Protein AF-A0ABD2MJA9-F1 (afdb_monomer_lite)

Radius of gyration: 29.5 Å; chains: 1; bounding box: 47×90×72 Å

Structure (mmCIF, N/CA/C/O backbone):
data_AF-A0ABD2MJA9-F1
#
_entry.id   AF-A0ABD2MJA9-F1
#
loop_
_atom_site.group_PDB
_atom_site.id
_atom_site.type_symbol
_atom_site.label_atom_id
_atom_site.label_alt_id
_atom_site.label_comp_id
_atom_site.label_asym_id
_atom_site.label_entity_id
_atom_site.label_seq_id
_atom_site.pdbx_PDB_ins_code
_atom_site.Cartn_x
_atom_site.Cartn_y
_atom_site.Cartn_z
_atom_site.occupancy
_atom_site.B_iso_or_equiv
_atom_site.auth_seq_id
_atom_site.auth_comp_id
_atom_site.auth_asym_id
_atom_site.auth_atom_id
_atom_site.pdbx_PDB_model_num
ATOM 1 N N . MET A 1 1 ? -8.222 47.714 -11.567 1.00 36.09 1 MET A N 1
ATOM 2 C CA . MET A 1 1 ? -8.119 47.761 -10.091 1.00 36.09 1 MET A CA 1
ATOM 3 C C . MET A 1 1 ? -8.850 46.546 -9.543 1.00 36.09 1 MET A C 1
ATOM 5 O O . MET A 1 1 ? -10.069 46.537 -9.574 1.00 36.09 1 MET A O 1
ATOM 9 N N . ILE A 1 2 ? -8.123 45.500 -9.145 1.00 37.19 2 ILE A N 1
ATOM 10 C CA . ILE A 1 2 ? -8.699 44.277 -8.566 1.00 37.19 2 ILE A CA 1
ATOM 11 C C . ILE A 1 2 ? -8.509 44.389 -7.053 1.00 37.19 2 ILE A C 1
ATOM 13 O O . ILE A 1 2 ? -7.379 44.497 -6.579 1.00 37.19 2 ILE A O 1
ATOM 17 N N . GLY A 1 3 ? -9.616 44.478 -6.317 1.00 39.88 3 GLY A N 1
ATOM 18 C CA . GLY A 1 3 ? -9.616 44.640 -4.866 1.00 39.88 3 GLY A CA 1
ATOM 19 C C . GLY A 1 3 ? -9.268 43.335 -4.153 1.00 39.88 3 GLY A C 1
ATOM 20 O O . GLY A 1 3 ? -9.895 42.308 -4.395 1.00 39.88 3 GLY A O 1
ATOM 21 N N . LEU A 1 4 ? -8.281 43.393 -3.254 1.00 49.03 4 LEU A N 1
ATOM 22 C CA . LEU A 1 4 ? -8.010 42.349 -2.269 1.00 49.03 4 LEU A CA 1
ATOM 23 C C . LEU A 1 4 ? -9.172 42.272 -1.267 1.00 49.03 4 LEU A C 1
ATOM 25 O O . LEU A 1 4 ? -9.373 43.199 -0.479 1.00 49.03 4 LEU A O 1
ATOM 29 N N . LEU A 1 5 ? -9.892 41.150 -1.248 1.00 49.53 5 LEU A N 1
ATOM 30 C CA . LEU A 1 5 ? -10.791 40.801 -0.150 1.00 49.53 5 LEU A CA 1
ATOM 31 C C . LEU A 1 5 ? -9.986 40.148 0.981 1.00 49.53 5 LEU A C 1
ATOM 33 O O . LEU A 1 5 ? -9.261 39.175 0.776 1.00 49.53 5 LEU A O 1
ATOM 37 N N . LYS A 1 6 ? -10.106 40.722 2.182 1.00 49.69 6 LYS A N 1
ATOM 38 C CA . LYS A 1 6 ? -9.535 40.202 3.428 1.00 49.69 6 LYS A CA 1
ATOM 39 C C . LYS A 1 6 ? -10.288 38.938 3.846 1.00 49.69 6 LYS A C 1
ATOM 41 O O . LYS A 1 6 ? -11.505 38.969 3.989 1.00 49.69 6 LYS A O 1
ATOM 46 N N . SER A 1 7 ? -9.560 37.847 4.072 1.00 48.09 7 SER A N 1
ATOM 47 C CA . SER A 1 7 ? -10.097 36.619 4.660 1.00 48.09 7 SER A CA 1
ATOM 48 C C . SER A 1 7 ? -10.223 36.773 6.176 1.00 48.09 7 SER A C 1
ATOM 50 O O . SER A 1 7 ? -9.212 36.887 6.873 1.00 48.09 7 SER A O 1
ATOM 52 N N . GLU A 1 8 ? -11.449 36.765 6.691 1.00 48.66 8 GLU A N 1
ATOM 53 C CA . GLU A 1 8 ? -11.714 36.622 8.122 1.00 48.66 8 GLU A CA 1
ATOM 54 C C . GLU A 1 8 ? -11.679 35.139 8.522 1.00 48.66 8 GLU A C 1
ATOM 56 O O . GLU A 1 8 ? -12.204 34.264 7.831 1.00 48.66 8 GLU A O 1
ATOM 61 N N . ASN A 1 9 ? -11.000 34.857 9.636 1.00 47.94 9 ASN A N 1
ATOM 62 C CA . ASN A 1 9 ? -10.764 33.519 10.172 1.00 47.94 9 ASN A CA 1
ATOM 63 C C . ASN A 1 9 ? -12.055 32.909 10.739 1.00 47.94 9 ASN A C 1
ATOM 65 O O . ASN A 1 9 ? -12.381 33.117 11.907 1.00 47.94 9 ASN A O 1
ATOM 69 N N . PHE A 1 10 ? -12.740 32.082 9.949 1.00 45.56 10 PHE A N 1
ATOM 70 C CA . PHE A 1 10 ? -13.703 31.120 10.482 1.00 45.56 10 PHE A CA 1
ATOM 71 C C . PHE A 1 10 ? -12.985 29.824 10.867 1.00 45.56 10 PHE A C 1
ATOM 73 O O . PHE A 1 10 ? -12.552 29.040 10.024 1.00 45.56 10 PHE A O 1
ATOM 80 N N . GLY A 1 11 ? -12.858 29.600 12.175 1.00 47.72 11 GLY A N 1
ATOM 81 C CA . GLY A 1 11 ? -12.471 28.313 12.739 1.00 47.72 11 GLY A CA 1
ATOM 82 C C . GLY A 1 11 ? -13.590 27.297 12.532 1.00 47.72 11 GLY A C 1
ATOM 83 O O . GLY A 1 11 ? -14.520 27.222 13.329 1.00 47.72 11 GLY A O 1
ATOM 84 N N . GLY A 1 12 ? -13.511 26.518 11.458 1.00 46.22 12 GLY A N 1
ATOM 85 C CA . GLY A 1 12 ? -14.480 25.465 11.187 1.00 46.22 12 GLY A CA 1
ATOM 86 C C . GLY A 1 12 ? -14.118 24.676 9.941 1.00 46.22 12 GLY A C 1
ATOM 87 O O . GLY A 1 12 ? -14.157 25.209 8.843 1.00 46.22 12 GLY A O 1
ATOM 88 N N . LEU A 1 13 ? -13.800 23.395 10.143 1.00 45.19 13 LEU A N 1
ATOM 89 C CA . LEU A 1 13 ? -13.705 22.357 9.117 1.00 45.19 13 LEU A CA 1
ATOM 90 C C . LEU A 1 13 ? -12.704 22.659 7.978 1.00 45.19 13 LEU A C 1
ATOM 92 O O . LEU A 1 13 ? -13.058 23.136 6.904 1.00 45.19 13 LEU A O 1
ATOM 96 N N . LEU A 1 14 ? -11.438 22.287 8.198 1.00 45.91 14 LEU A N 1
ATOM 97 C CA . LEU A 1 14 ? -10.453 22.069 7.131 1.00 45.91 14 LEU A CA 1
ATOM 98 C C . LEU A 1 14 ? -10.921 20.883 6.267 1.00 45.91 14 LEU A C 1
ATOM 100 O O . LEU A 1 14 ? -10.452 19.758 6.415 1.00 45.91 14 LEU A O 1
ATOM 104 N N . ILE A 1 15 ? -11.904 21.117 5.397 1.00 52.53 15 ILE A N 1
ATOM 105 C CA . ILE A 1 15 ? -12.141 20.245 4.252 1.00 52.53 15 ILE A CA 1
ATOM 106 C C . ILE A 1 15 ? -10.950 20.489 3.327 1.00 52.53 15 ILE A C 1
ATOM 108 O O . ILE A 1 15 ? -10.752 21.605 2.847 1.00 52.53 15 ILE A O 1
ATOM 112 N N . GLU A 1 16 ? -10.111 19.471 3.141 1.00 48.44 16 GLU A N 1
ATOM 113 C CA . GLU A 1 16 ? -8.976 19.527 2.221 1.00 48.44 16 GLU A CA 1
ATOM 114 C C . GLU A 1 16 ? -9.467 19.960 0.833 1.00 48.44 16 GLU A C 1
ATOM 116 O O . GLU A 1 16 ? -10.164 19.210 0.146 1.00 48.44 16 GLU A O 1
ATOM 121 N N . LYS A 1 17 ? -9.115 21.188 0.425 1.00 53.00 17 LYS A N 1
ATOM 122 C CA . LYS A 1 17 ? -9.496 21.778 -0.872 1.00 53.00 17 LYS A CA 1
ATOM 123 C C . LYS A 1 17 ? -9.174 20.855 -2.058 1.00 53.00 17 LYS A C 1
ATOM 125 O O . LYS A 1 17 ? -9.928 20.821 -3.026 1.00 53.00 17 LYS A O 1
ATOM 130 N N . SER A 1 18 ? -8.129 20.037 -1.930 1.00 52.41 18 SER A N 1
ATOM 131 C CA . SER A 1 18 ? -7.691 19.060 -2.933 1.00 52.41 18 SER A CA 1
ATOM 132 C C . SER A 1 18 ? -8.734 17.986 -3.268 1.00 52.41 18 SER A C 1
ATOM 134 O O . SER A 1 18 ? -8.754 17.489 -4.393 1.00 52.41 18 SER A O 1
ATOM 136 N N . ASN A 1 19 ? -9.630 17.629 -2.340 1.00 55.94 19 ASN A N 1
ATOM 137 C CA . ASN A 1 19 ? -10.675 16.637 -2.619 1.00 55.94 19 ASN A CA 1
ATOM 138 C C . ASN A 1 19 ? -11.852 17.224 -3.411 1.00 55.94 19 ASN A C 1
ATOM 140 O O . ASN A 1 19 ? -12.505 16.496 -4.157 1.00 55.94 19 ASN A O 1
ATOM 144 N N . ILE A 1 20 ? -12.109 18.530 -3.291 1.00 57.28 20 ILE A N 1
ATOM 145 C CA . ILE A 1 20 ? -13.184 19.203 -4.034 1.00 57.28 20 ILE A CA 1
ATOM 146 C C . ILE A 1 20 ? -12.748 19.443 -5.485 1.00 57.28 20 ILE A C 1
ATOM 148 O O . ILE A 1 20 ? -13.505 19.135 -6.401 1.00 57.28 20 ILE A O 1
ATOM 152 N N . GLU A 1 21 ? -11.515 19.901 -5.715 1.00 54.75 21 GLU A N 1
ATOM 153 C CA . GLU A 1 21 ? -10.996 20.180 -7.067 1.00 54.75 21 GLU A CA 1
ATOM 154 C C . GLU A 1 21 ? -10.950 18.921 -7.959 1.00 54.75 21 GLU A C 1
ATOM 156 O O . GLU A 1 21 ? -11.312 18.974 -9.138 1.00 54.75 21 GLU A O 1
ATOM 161 N N . ASN A 1 22 ? -10.621 17.758 -7.381 1.00 58.09 22 ASN A N 1
ATOM 162 C CA . ASN A 1 22 ? -10.633 16.473 -8.093 1.00 58.09 22 ASN A CA 1
ATOM 163 C C . ASN A 1 22 ? -12.056 15.956 -8.393 1.00 58.09 22 ASN A C 1
ATOM 165 O O . ASN A 1 22 ? -12.299 15.353 -9.444 1.00 58.09 22 ASN A O 1
ATOM 169 N N . ALA A 1 23 ? -13.019 16.204 -7.499 1.00 58.72 23 ALA A N 1
ATOM 170 C CA . ALA A 1 23 ? -14.420 15.838 -7.719 1.00 58.72 23 ALA A CA 1
ATOM 171 C C . ALA A 1 23 ? -15.105 16.737 -8.765 1.00 58.72 23 ALA A C 1
ATOM 173 O O . ALA A 1 23 ? -15.999 16.279 -9.476 1.00 58.72 23 ALA A O 1
ATOM 174 N N . VAL A 1 24 ? -14.677 17.999 -8.877 1.00 58.59 24 VAL A N 1
ATOM 175 C CA . VAL A 1 24 ? -15.172 18.933 -9.897 1.00 58.59 24 VAL A CA 1
ATOM 176 C C . VAL A 1 24 ? -14.573 18.609 -11.269 1.00 58.59 24 VAL A C 1
ATOM 178 O O . VAL A 1 24 ? -15.326 18.511 -12.234 1.00 58.59 24 VAL A O 1
ATOM 181 N N . SER A 1 25 ? -13.263 18.336 -11.362 1.00 55.94 25 SER A N 1
ATOM 182 C CA . SER A 1 25 ? -12.619 18.018 -12.652 1.00 55.94 25 SER A CA 1
ATOM 183 C C . SER A 1 25 ? -13.162 16.738 -13.295 1.00 55.94 25 SER A C 1
ATOM 185 O O . SER A 1 25 ? -13.457 16.730 -14.484 1.00 55.94 25 SER A O 1
ATOM 187 N N . SER A 1 26 ? -13.398 15.678 -12.513 1.00 56.25 26 SER A N 1
ATOM 188 C CA . SER A 1 26 ? -13.905 14.400 -13.050 1.00 56.25 26 SER A CA 1
ATOM 189 C C . SER A 1 26 ? -15.355 14.441 -13.557 1.00 56.25 26 SER A C 1
ATOM 191 O O . SER A 1 26 ? -15.778 13.529 -14.265 1.00 56.25 26 SER A O 1
ATOM 193 N N . LYS A 1 27 ? -16.130 15.484 -13.225 1.00 55.06 27 LYS A N 1
ATOM 194 C CA . LYS A 1 27 ? -17.506 15.662 -13.721 1.00 55.06 27 LYS A CA 1
ATOM 195 C C . LYS A 1 27 ? -17.600 16.511 -14.987 1.00 55.06 27 LYS A C 1
ATOM 197 O O . LYS A 1 27 ? -18.598 16.396 -15.693 1.00 55.06 27 LYS A O 1
ATOM 202 N N . ILE A 1 28 ? -16.589 17.324 -15.295 1.00 55.75 28 ILE A N 1
ATOM 203 C CA . ILE A 1 28 ? -16.589 18.170 -16.498 1.00 55.75 28 ILE A CA 1
ATOM 204 C C . ILE A 1 28 ? -16.427 17.308 -17.763 1.00 55.75 28 ILE A C 1
ATOM 206 O O . ILE A 1 28 ? -17.102 17.559 -18.760 1.00 55.75 28 ILE A O 1
ATOM 210 N N . ASP A 1 29 ? -15.674 16.208 -17.688 1.00 51.19 29 ASP A N 1
ATOM 211 C CA . ASP A 1 29 ? -15.456 15.307 -18.832 1.00 51.19 29 ASP A CA 1
ATOM 212 C C . ASP A 1 29 ? -16.717 14.530 -19.271 1.00 51.19 29 ASP A C 1
ATOM 214 O O . ASP A 1 29 ? -16.806 14.074 -20.412 1.00 51.19 29 ASP A O 1
ATOM 218 N N . TYR A 1 30 ? -17.741 14.421 -18.414 1.00 54.56 30 TYR A N 1
ATOM 219 C CA . TYR A 1 30 ? -19.001 13.744 -18.757 1.00 54.56 30 TYR A CA 1
ATOM 220 C C . TYR A 1 30 ? -19.997 14.626 -19.520 1.00 54.56 30 TYR A C 1
ATOM 222 O O . TYR A 1 30 ? -20.921 14.101 -20.140 1.00 54.56 30 TYR A O 1
ATOM 230 N N . HIS A 1 31 ? -19.830 15.950 -19.524 1.00 51.97 31 HIS A N 1
ATOM 231 C CA . HIS A 1 31 ? -20.777 16.836 -20.207 1.00 51.97 31 HIS A CA 1
ATOM 232 C C . HIS A 1 31 ? -20.493 17.006 -21.703 1.00 51.97 31 HIS A C 1
ATOM 234 O O . HIS A 1 31 ? -21.397 17.382 -22.444 1.00 51.97 31 HIS A O 1
ATOM 240 N N . SER A 1 32 ? -19.306 16.613 -22.182 1.00 52.56 32 SER A N 1
ATOM 241 C CA . SER A 1 32 ? -19.011 16.607 -23.621 1.00 52.56 32 SER A CA 1
ATOM 242 C C . SER A 1 32 ? -19.758 15.509 -24.397 1.00 52.56 32 SER A C 1
ATOM 244 O O . SER A 1 32 ? -19.786 15.560 -25.624 1.00 52.56 32 SER A O 1
ATOM 246 N N . THR A 1 33 ? -20.351 14.512 -23.729 1.00 53.59 33 THR A N 1
ATOM 247 C CA . THR A 1 33 ? -20.999 13.359 -24.391 1.00 53.59 33 THR A CA 1
ATOM 248 C C . THR A 1 33 ? -22.527 13.421 -24.444 1.00 53.59 33 THR A C 1
ATOM 250 O O . THR A 1 33 ? -23.130 12.593 -25.123 1.00 53.59 33 THR A O 1
ATOM 253 N N . LEU A 1 34 ? -23.172 14.397 -23.791 1.00 56.00 34 LEU A N 1
ATOM 254 C CA . LEU A 1 34 ? -24.641 14.480 -23.714 1.00 56.00 34 LEU A CA 1
ATOM 255 C C . LEU A 1 34 ? -25.296 15.484 -24.678 1.00 56.00 34 LEU A C 1
ATOM 257 O O . LEU A 1 34 ? -26.510 15.651 -24.616 1.00 56.00 34 LEU A O 1
ATOM 261 N N . GLY A 1 35 ? -24.538 16.109 -25.588 1.00 54.44 35 GLY A N 1
ATOM 262 C CA . GLY A 1 35 ? -25.105 16.918 -26.680 1.00 54.44 35 GLY A CA 1
ATOM 263 C C . GLY A 1 35 ? -26.018 18.057 -26.214 1.00 54.44 35 GLY A C 1
ATOM 264 O O . GLY A 1 35 ? -27.009 18.359 -26.872 1.00 54.44 35 GLY A O 1
ATOM 265 N N . VAL A 1 36 ? -25.732 18.640 -25.047 1.00 62.66 36 VAL A N 1
ATOM 266 C CA . VAL A 1 36 ? -26.435 19.834 -24.577 1.00 62.66 36 VAL A CA 1
ATOM 267 C C . VAL A 1 36 ? -25.686 21.034 -25.143 1.00 62.66 36 VAL A C 1
ATOM 269 O O . VAL A 1 36 ? -24.633 21.402 -24.625 1.00 62.66 36 VAL A O 1
ATOM 272 N N . ASP A 1 37 ? -26.213 21.605 -26.224 1.00 61.22 37 ASP A N 1
ATOM 273 C CA . ASP A 1 37 ? -25.717 22.853 -26.805 1.00 61.22 37 ASP A CA 1
ATOM 274 C C . ASP A 1 37 ? -26.059 24.005 -25.849 1.00 61.22 37 ASP A C 1
ATOM 276 O O . ASP A 1 37 ? -27.166 24.547 -25.842 1.00 61.22 37 ASP A O 1
ATOM 280 N N . ILE A 1 38 ? -25.128 24.327 -24.950 1.00 64.50 38 ILE A N 1
ATOM 281 C CA . ILE A 1 38 ? -25.244 25.480 -24.055 1.00 64.50 38 ILE A CA 1
ATOM 282 C C . ILE A 1 38 ? -24.672 26.686 -24.806 1.00 64.50 38 ILE A C 1
ATOM 284 O O . ILE A 1 38 ? -23.485 26.986 -24.712 1.00 64.50 38 ILE A O 1
ATOM 288 N N . ASP A 1 39 ? -25.525 27.367 -25.572 1.00 70.06 39 ASP A N 1
ATOM 289 C CA . ASP A 1 39 ? -25.141 28.481 -26.455 1.00 70.06 39 ASP A CA 1
ATOM 290 C C . ASP A 1 39 ? -24.723 29.770 -25.714 1.00 70.06 39 ASP A C 1
ATOM 292 O O . ASP A 1 39 ? -24.275 30.733 -26.338 1.00 70.06 39 ASP A O 1
ATOM 296 N N . SER A 1 40 ? -24.844 29.822 -24.381 1.00 76.62 40 SER A N 1
ATOM 297 C CA . SER A 1 40 ? -24.470 30.994 -23.584 1.00 76.62 40 SER A CA 1
ATOM 298 C C . SER A 1 40 ? -23.690 30.624 -22.325 1.00 76.62 40 SER A C 1
ATOM 300 O O . SER A 1 40 ? -24.141 29.823 -21.505 1.00 76.62 40 SER A O 1
ATOM 302 N N . SER A 1 41 ? -22.540 31.281 -22.144 1.00 78.56 41 SER A N 1
ATOM 303 C CA . SER A 1 41 ? -21.680 31.167 -20.957 1.00 78.56 41 SER A CA 1
ATOM 304 C C . SER A 1 41 ? -22.447 31.400 -19.650 1.00 78.56 41 SER A C 1
ATOM 306 O O . SER A 1 41 ? -22.167 30.743 -18.650 1.00 78.56 41 SER A O 1
ATOM 308 N N . ASP A 1 42 ? -23.454 32.276 -19.667 1.00 80.38 42 ASP A N 1
ATOM 309 C CA . ASP A 1 42 ? -24.228 32.631 -18.474 1.00 80.38 42 ASP A CA 1
ATOM 310 C C . ASP A 1 42 ? -25.104 31.461 -17.988 1.00 80.38 42 ASP A C 1
ATOM 312 O O . ASP A 1 42 ? -25.275 31.253 -16.787 1.00 80.38 42 ASP A O 1
ATOM 316 N N . GLN A 1 43 ? -25.612 30.635 -18.911 1.00 79.62 43 GLN A N 1
ATOM 317 C CA . GLN A 1 43 ? -26.414 29.453 -18.567 1.00 79.62 43 GLN A CA 1
ATOM 318 C C . GLN A 1 43 ? -25.551 28.321 -17.998 1.00 79.62 43 GLN A C 1
ATOM 320 O O . GLN A 1 43 ? -26.008 27.545 -17.154 1.00 79.62 43 GLN A O 1
ATOM 325 N N . LEU A 1 44 ? -24.290 28.233 -18.436 1.00 80.62 44 LEU A N 1
ATOM 326 C CA . LEU A 1 44 ? -23.342 27.253 -17.918 1.00 80.62 44 LEU A CA 1
ATOM 327 C C . LEU A 1 44 ? -22.993 27.544 -16.454 1.00 80.62 44 LEU A C 1
ATOM 329 O O . LEU A 1 44 ? -22.969 26.623 -15.636 1.00 80.62 44 LEU A O 1
ATOM 333 N N . GLU A 1 45 ? -22.769 28.814 -16.107 1.00 83.00 45 GLU A N 1
ATOM 334 C CA . GLU A 1 45 ? -22.487 29.210 -14.723 1.00 83.00 45 GLU A CA 1
ATOM 335 C C . GLU A 1 45 ? -23.662 28.897 -13.790 1.00 83.00 45 GLU A C 1
ATOM 337 O O . GLU A 1 45 ? -23.464 28.302 -12.726 1.00 83.00 45 GLU A O 1
ATOM 342 N N . GLU A 1 46 ? -24.894 29.213 -14.201 1.00 84.00 46 GLU A N 1
ATOM 343 C CA . GLU A 1 46 ? -26.091 28.932 -13.401 1.00 84.00 46 GLU A CA 1
ATOM 344 C C . GLU A 1 46 ? -26.292 27.421 -13.185 1.00 84.00 46 GLU A C 1
ATOM 346 O O . GLU A 1 46 ? -26.599 26.970 -12.074 1.00 84.00 46 GLU A O 1
ATOM 351 N N . PHE A 1 47 ? -26.028 26.610 -14.215 1.00 83.81 47 PHE A N 1
ATOM 352 C CA . PHE A 1 47 ? -26.085 25.154 -14.112 1.00 83.81 47 PHE A CA 1
ATOM 353 C C . PHE A 1 47 ? -25.034 24.595 -13.141 1.00 83.81 47 PHE A C 1
ATOM 355 O O . PHE A 1 47 ? -25.361 23.765 -12.285 1.00 83.81 47 PHE A O 1
ATOM 362 N N . ILE A 1 48 ? -23.786 25.067 -13.226 1.00 84.50 48 ILE A N 1
ATOM 363 C CA . ILE A 1 48 ? -22.704 24.635 -12.329 1.00 84.50 48 ILE A CA 1
ATOM 364 C C . ILE A 1 48 ? -23.039 24.994 -10.876 1.00 84.50 48 ILE A C 1
ATOM 366 O O . ILE A 1 48 ? -22.934 24.140 -9.988 1.00 84.50 48 ILE A O 1
ATOM 370 N N . LEU A 1 49 ? -23.503 26.223 -10.624 1.00 86.81 49 LEU A N 1
ATOM 371 C CA . LEU A 1 49 ? -23.897 26.673 -9.284 1.00 86.81 49 LEU A CA 1
ATOM 372 C C . LEU A 1 49 ? -25.065 25.851 -8.723 1.00 86.81 49 LEU A C 1
ATOM 374 O O . LEU A 1 49 ? -25.056 25.483 -7.543 1.00 86.81 49 LEU A O 1
ATOM 378 N N . SER A 1 50 ? -26.032 25.495 -9.572 1.00 87.69 50 SER A N 1
ATOM 379 C CA . SER A 1 50 ? -27.160 24.636 -9.205 1.00 87.69 50 SER A CA 1
ATOM 380 C C . SER A 1 50 ? -26.707 23.237 -8.762 1.00 87.69 50 SER A C 1
ATOM 382 O O . SER A 1 50 ? -27.113 22.756 -7.698 1.00 87.69 50 SER A O 1
ATOM 384 N N . GLN A 1 51 ? -25.791 22.604 -9.507 1.00 87.19 51 GLN A N 1
ATOM 385 C CA . GLN A 1 51 ? -25.255 21.280 -9.160 1.00 87.19 51 GLN A CA 1
ATOM 386 C C . GLN A 1 51 ? -24.464 21.296 -7.845 1.00 87.19 51 GLN A C 1
ATOM 388 O O . GLN A 1 51 ? -24.629 20.400 -7.010 1.00 87.19 51 GLN A O 1
ATOM 393 N N . ILE A 1 52 ? -23.637 22.325 -7.632 1.00 86.38 52 ILE A N 1
ATOM 394 C CA . ILE A 1 52 ? -22.865 22.490 -6.392 1.00 86.38 52 ILE A CA 1
ATOM 395 C C . ILE A 1 52 ? -23.813 22.648 -5.195 1.00 86.38 52 ILE A C 1
ATOM 397 O O . ILE A 1 52 ? -23.651 21.964 -4.182 1.00 86.38 52 ILE A O 1
ATOM 401 N N . SER A 1 53 ? -24.839 23.495 -5.324 1.00 90.75 53 SER A N 1
ATOM 402 C CA . SER A 1 53 ? -25.837 23.721 -4.272 1.00 90.75 53 SER A CA 1
ATOM 403 C C . SER A 1 53 ? -26.601 22.439 -3.911 1.00 90.75 53 SER A C 1
ATOM 405 O O . SER A 1 53 ? -26.754 22.103 -2.731 1.00 90.75 53 SER A O 1
ATOM 407 N N . ALA A 1 54 ? -27.022 21.661 -4.913 1.00 88.81 54 ALA A N 1
ATOM 408 C CA . ALA A 1 54 ? -27.714 20.393 -4.694 1.00 88.81 54 ALA A CA 1
ATOM 409 C C . ALA A 1 54 ? -26.851 19.376 -3.925 1.00 88.81 54 ALA A C 1
ATOM 411 O O . ALA A 1 54 ? -27.351 18.685 -3.030 1.00 88.81 54 ALA A O 1
ATOM 412 N N . GLU A 1 55 ? -25.555 19.296 -4.231 1.00 83.88 55 GLU A N 1
ATOM 413 C CA . GLU A 1 55 ? -24.652 18.347 -3.578 1.00 83.88 55 GLU A CA 1
ATOM 414 C C . GLU A 1 55 ? -24.334 18.747 -2.128 1.00 83.88 55 GLU A C 1
ATOM 416 O O . GLU A 1 55 ? -24.340 17.889 -1.240 1.00 83.88 55 GLU A O 1
ATOM 421 N N . ILE A 1 56 ? -24.168 20.048 -1.852 1.00 85.56 56 ILE A N 1
ATOM 422 C CA . ILE A 1 56 ? -24.025 20.569 -0.480 1.00 85.56 56 ILE A CA 1
ATOM 423 C C . ILE A 1 56 ? -25.253 20.197 0.362 1.00 85.56 56 ILE A C 1
ATOM 425 O O . ILE A 1 56 ? -25.113 19.672 1.471 1.00 85.56 56 ILE A O 1
ATOM 429 N N . ASN A 1 57 ? -26.460 20.385 -0.180 1.00 86.31 57 ASN A N 1
ATOM 430 C CA . ASN A 1 57 ? -27.702 20.044 0.518 1.00 86.31 57 ASN A CA 1
ATOM 431 C C . ASN A 1 57 ? -27.821 18.536 0.807 1.00 86.31 57 ASN A C 1
ATOM 433 O O . ASN A 1 57 ? -28.236 18.142 1.901 1.00 86.31 57 ASN A O 1
ATOM 437 N N . ARG A 1 58 ? -27.396 17.666 -0.123 1.00 83.88 58 ARG A N 1
ATOM 438 C CA . ARG A 1 58 ? -27.339 16.209 0.115 1.00 83.88 58 ARG A CA 1
ATOM 439 C C . ARG A 1 58 ? -26.360 15.840 1.226 1.00 83.88 58 ARG A C 1
ATOM 441 O O . ARG A 1 58 ? -26.677 14.978 2.048 1.00 83.88 58 ARG A O 1
ATOM 448 N N . ALA A 1 59 ? -25.182 16.461 1.249 1.00 78.00 59 ALA A N 1
ATOM 449 C CA . ALA A 1 59 ? -24.164 16.193 2.261 1.00 78.00 59 ALA A CA 1
ATOM 450 C C . ALA A 1 59 ? -24.627 16.618 3.664 1.00 78.00 59 ALA A C 1
ATOM 452 O O . ALA A 1 59 ? -24.414 15.877 4.626 1.00 78.00 59 ALA A O 1
ATOM 453 N N . MET A 1 60 ? -25.317 17.758 3.784 1.00 78.44 60 MET A N 1
ATOM 454 C CA . MET A 1 60 ? -25.843 18.225 5.071 1.00 78.44 60 MET A CA 1
ATOM 455 C C . MET A 1 60 ? -26.927 17.299 5.641 1.00 78.44 60 MET A C 1
ATOM 457 O O . MET A 1 60 ? -26.912 17.010 6.838 1.00 78.44 60 MET A O 1
ATOM 461 N N . ASN A 1 61 ? -27.806 16.754 4.795 1.00 76.19 61 ASN A N 1
ATOM 462 C CA . ASN A 1 61 ? -28.890 15.878 5.255 1.00 76.19 61 ASN A CA 1
ATOM 463 C C . ASN A 1 61 ? -28.413 14.474 5.674 1.00 76.19 61 ASN A C 1
ATOM 465 O O . ASN A 1 61 ? -28.984 13.884 6.588 1.00 76.19 61 ASN A O 1
ATOM 469 N N . LYS A 1 62 ? -27.326 13.943 5.090 1.00 69.06 62 LYS A N 1
ATOM 470 C CA . LYS A 1 62 ? -26.787 12.610 5.449 1.00 69.06 62 LYS A CA 1
ATOM 471 C C . LYS A 1 62 ? -26.224 12.519 6.875 1.00 69.06 62 LYS A C 1
ATOM 473 O O . LYS A 1 62 ? -26.082 11.418 7.403 1.00 69.06 62 LYS A O 1
ATOM 478 N N . ASN A 1 63 ? -25.920 13.647 7.518 1.00 58.44 63 ASN A N 1
ATOM 479 C CA . ASN A 1 63 ? -25.296 13.660 8.844 1.00 58.44 63 ASN A CA 1
ATOM 480 C C . ASN A 1 63 ? -26.283 13.514 10.016 1.00 58.44 63 ASN A C 1
ATOM 482 O O . ASN A 1 63 ? -25.837 13.358 11.154 1.00 58.44 63 ASN A O 1
ATOM 486 N N . PHE A 1 64 ? -27.600 13.517 9.773 1.00 57.97 64 PHE A N 1
ATOM 487 C CA . PHE A 1 64 ? -28.599 13.432 10.847 1.00 57.97 64 PHE A CA 1
ATOM 488 C C . PHE A 1 64 ? -29.107 12.012 11.157 1.00 57.97 64 PHE A C 1
ATOM 490 O O . PHE A 1 64 ? -29.600 11.787 12.262 1.00 57.97 64 PHE A O 1
ATOM 497 N N . ASP A 1 65 ? -28.898 11.026 10.277 1.00 57.59 65 ASP A N 1
ATOM 498 C CA . ASP A 1 65 ? -29.510 9.691 10.431 1.00 57.59 65 ASP A CA 1
ATOM 499 C C . ASP A 1 65 ? -28.643 8.625 11.135 1.00 57.59 65 ASP A C 1
ATOM 501 O O . ASP A 1 65 ? -29.122 7.535 11.443 1.00 57.59 65 ASP A O 1
ATOM 505 N N . THR A 1 66 ? -27.379 8.898 11.476 1.00 57.00 66 THR A N 1
ATOM 506 C CA . THR A 1 66 ? -26.464 7.855 12.003 1.00 57.00 66 THR A CA 1
ATOM 507 C C . THR A 1 66 ? -26.463 7.674 13.529 1.00 57.00 66 THR A C 1
ATOM 509 O O . THR A 1 66 ? -25.639 6.932 14.063 1.00 57.00 66 THR A O 1
ATOM 512 N N . LYS A 1 67 ? -27.411 8.272 14.268 1.00 56.50 67 LYS A N 1
ATOM 513 C CA . LYS A 1 67 ? -27.526 8.114 15.738 1.00 56.50 67 LYS A CA 1
ATOM 514 C C . LYS A 1 67 ? -28.653 7.181 16.205 1.00 56.50 67 LYS A C 1
ATOM 516 O O . LYS A 1 67 ? -29.191 7.381 17.294 1.00 56.50 67 LYS A O 1
ATOM 521 N N . LYS A 1 68 ? -29.003 6.131 15.450 1.00 54.16 68 LYS A N 1
ATOM 522 C CA . LYS A 1 68 ? -29.985 5.131 15.913 1.00 54.16 68 LYS A CA 1
ATOM 523 C C . LYS A 1 68 ? -29.430 3.701 15.929 1.00 54.16 68 LYS A C 1
ATOM 525 O O . LYS A 1 68 ? -29.198 3.084 14.902 1.00 54.16 68 LYS A O 1
ATOM 530 N N . SER A 1 69 ? -29.258 3.218 17.161 1.00 55.38 69 SER A N 1
ATOM 531 C CA . SER A 1 69 ? -29.200 1.824 17.620 1.00 55.38 69 SER A CA 1
ATOM 532 C C . SER A 1 69 ? -28.128 0.885 17.052 1.00 55.38 69 SER A C 1
ATOM 534 O O . SER A 1 69 ? -28.362 0.178 16.080 1.00 55.38 69 SER A O 1
ATOM 536 N N . ILE A 1 70 ? -27.048 0.699 17.818 1.00 51.34 70 ILE A N 1
ATOM 537 C CA . ILE A 1 70 ? -26.499 -0.648 18.049 1.00 51.34 70 ILE A CA 1
ATOM 538 C C . ILE A 1 70 ? -26.283 -0.803 19.558 1.00 51.34 70 ILE A C 1
ATOM 540 O O . ILE A 1 70 ? -25.177 -0.710 20.085 1.00 51.34 70 ILE A O 1
ATOM 544 N N . ALA A 1 71 ? -27.397 -0.974 20.266 1.00 51.47 71 ALA A N 1
ATOM 545 C CA . ALA A 1 71 ? -27.417 -1.575 21.587 1.00 51.47 71 ALA A CA 1
ATOM 546 C C . ALA A 1 71 ? -27.779 -3.056 21.407 1.00 51.47 71 ALA A C 1
ATOM 548 O O . ALA A 1 71 ? -28.788 -3.364 20.780 1.00 51.47 71 ALA A O 1
ATOM 549 N N . GLY A 1 72 ? -26.970 -3.948 21.979 1.00 46.66 72 GLY A N 1
ATOM 550 C CA . GLY A 1 72 ? -27.353 -5.338 22.235 1.00 46.66 72 GLY A CA 1
ATOM 551 C C . GLY A 1 72 ? -26.770 -6.376 21.277 1.00 46.66 72 GLY A C 1
ATOM 552 O O . GLY A 1 72 ? -27.311 -6.627 20.208 1.00 46.66 72 GLY A O 1
ATOM 553 N N . ASN A 1 73 ? -25.700 -7.052 21.709 1.00 45.62 73 ASN A N 1
ATOM 554 C CA . ASN A 1 73 ? -25.750 -8.472 22.102 1.00 45.62 73 ASN A CA 1
ATOM 555 C C . ASN A 1 73 ? -24.339 -9.072 22.173 1.00 45.62 73 ASN A C 1
ATOM 557 O O . ASN A 1 73 ? -23.844 -9.705 21.242 1.00 45.62 73 ASN A O 1
ATOM 561 N N . SER A 1 74 ? -23.708 -8.923 23.337 1.00 48.38 74 SER A N 1
ATOM 562 C CA . SER A 1 74 ? -22.578 -9.742 23.762 1.00 48.38 74 SER A CA 1
ATOM 563 C C . SER A 1 74 ? -23.074 -11.142 24.144 1.00 48.38 74 SER A C 1
ATOM 565 O O . SER A 1 74 ? -23.482 -11.383 25.279 1.00 48.38 74 SER A O 1
ATOM 567 N N . LYS A 1 75 ? -23.026 -12.099 23.210 1.00 51.81 75 LYS A N 1
ATOM 568 C CA . LYS A 1 75 ? -23.101 -13.524 23.562 1.00 51.81 75 LYS A CA 1
ATOM 569 C C . LYS A 1 75 ? -21.693 -14.068 23.784 1.00 51.81 75 LYS A C 1
ATOM 571 O O . LYS A 1 75 ? -20.927 -14.308 22.858 1.00 51.81 75 LYS A O 1
ATOM 576 N N . ILE A 1 76 ? -21.389 -14.203 25.068 1.00 49.50 76 ILE A N 1
ATOM 577 C CA . ILE A 1 76 ? -20.254 -14.906 25.654 1.00 49.50 76 ILE A CA 1
ATOM 578 C C . ILE A 1 76 ? -20.373 -16.387 25.270 1.00 49.50 76 ILE A C 1
ATOM 580 O O . ILE A 1 76 ? -21.249 -17.083 25.777 1.00 49.50 76 ILE A O 1
ATOM 584 N N . TYR A 1 77 ? -19.497 -16.872 24.391 1.00 48.56 77 TYR A N 1
ATOM 585 C CA . TYR A 1 77 ? -19.285 -18.306 24.206 1.00 48.56 77 TYR A CA 1
ATOM 586 C C . TYR A 1 77 ? -18.256 -18.777 25.239 1.00 48.56 77 TYR A C 1
ATOM 588 O O . TYR A 1 77 ? -17.078 -18.435 25.165 1.00 48.56 77 TYR A O 1
ATOM 596 N N . LYS A 1 78 ? -18.725 -19.534 26.237 1.00 50.12 78 LYS A N 1
ATOM 597 C CA . LYS A 1 78 ? -17.886 -20.412 27.056 1.00 50.12 78 LYS A CA 1
ATOM 598 C C . LYS A 1 78 ? -17.819 -21.748 26.329 1.00 50.12 78 LYS A C 1
ATOM 600 O O . LYS A 1 78 ? -18.755 -22.533 26.430 1.00 50.12 78 LYS A O 1
ATOM 605 N N . GLU A 1 79 ? -16.743 -21.983 25.591 1.00 53.59 79 GLU A N 1
ATOM 606 C CA . GLU A 1 79 ? -16.455 -23.306 25.047 1.00 53.59 79 GLU A CA 1
ATOM 607 C C . GLU A 1 79 ? -15.486 -24.019 25.992 1.00 53.59 79 GLU A C 1
ATOM 609 O O . GLU A 1 79 ? -14.404 -23.532 26.324 1.00 53.59 79 GLU A O 1
ATOM 614 N N . SER A 1 80 ? -15.971 -25.131 26.527 1.00 52.53 80 SER A N 1
ATOM 615 C CA . SER A 1 80 ? -15.327 -25.997 27.502 1.00 52.53 80 SER A CA 1
ATOM 616 C C . SER A 1 80 ? -14.176 -26.780 26.874 1.00 52.53 80 SER A C 1
ATOM 618 O O . SER A 1 80 ? -14.393 -27.543 25.936 1.00 52.53 80 SER A O 1
ATOM 620 N N . LEU A 1 81 ? -12.976 -26.673 27.454 1.00 50.97 81 LEU A N 1
ATOM 621 C CA . LEU A 1 81 ? -11.931 -27.680 27.284 1.00 50.97 81 LEU A CA 1
ATOM 622 C C . LEU A 1 81 ? -12.396 -28.997 27.917 1.00 50.97 81 LEU A C 1
ATOM 624 O O . LEU A 1 81 ? -12.584 -29.073 29.131 1.00 50.97 81 LEU A O 1
ATOM 628 N N . GLN A 1 82 ? -12.510 -30.041 27.102 1.00 46.16 82 GLN A N 1
ATOM 629 C CA . GLN A 1 82 ? -12.419 -31.425 27.558 1.00 46.16 82 GLN A CA 1
ATOM 630 C C . GLN A 1 82 ? -11.070 -31.981 27.098 1.00 46.16 82 GLN A C 1
ATOM 632 O O . GLN A 1 82 ? -10.914 -32.424 25.965 1.00 46.16 82 GLN A O 1
ATOM 637 N N . THR A 1 83 ? -10.072 -31.932 27.978 1.00 45.19 83 THR A N 1
ATOM 638 C CA . THR A 1 83 ? -8.851 -32.735 27.844 1.00 45.19 83 THR A CA 1
ATOM 639 C C . THR A 1 83 ? -9.033 -34.012 28.649 1.00 45.19 83 THR A C 1
ATOM 641 O O . THR A 1 83 ? -9.198 -33.965 29.868 1.00 45.19 83 THR A O 1
ATOM 644 N N . SER A 1 84 ? -9.034 -35.139 27.941 1.00 46.34 84 SER A N 1
ATOM 645 C CA . SER A 1 84 ? -9.097 -36.488 28.494 1.00 46.34 84 SER A CA 1
ATOM 646 C C . SER A 1 84 ? -7.828 -36.820 29.279 1.00 46.34 84 SER A C 1
ATOM 648 O O . SER A 1 84 ? -6.715 -36.630 28.790 1.00 46.34 84 SER A O 1
ATOM 650 N N . ASN A 1 85 ? -8.028 -37.354 30.482 1.00 47.31 85 ASN A N 1
ATOM 651 C CA . ASN A 1 85 ? -7.008 -37.944 31.339 1.00 47.31 85 ASN A CA 1
ATOM 652 C C . ASN A 1 85 ? -6.540 -39.297 30.790 1.00 47.31 85 ASN A C 1
ATOM 654 O O . ASN A 1 85 ? -7.344 -40.059 30.255 1.00 47.31 85 ASN A O 1
ATOM 658 N N . ASN A 1 86 ? -5.257 -39.600 30.983 1.00 60.50 86 ASN A N 1
ATOM 659 C CA . ASN A 1 86 ? -4.756 -40.730 31.778 1.00 60.50 86 ASN A CA 1
ATOM 660 C C . ASN A 1 86 ? -3.290 -40.957 31.408 1.00 60.50 86 ASN A C 1
ATOM 662 O O . ASN A 1 86 ? -2.998 -41.241 30.253 1.00 60.50 86 ASN A O 1
ATOM 666 N N . ASN A 1 87 ? -2.389 -40.809 32.380 1.00 51.75 87 ASN A N 1
ATOM 667 C CA . ASN A 1 87 ? -1.303 -41.758 32.630 1.00 51.75 87 ASN A CA 1
ATOM 668 C C . ASN A 1 87 ? -0.567 -41.375 33.916 1.00 51.75 87 ASN A C 1
ATOM 670 O O . ASN A 1 87 ? -0.179 -40.226 34.130 1.00 51.75 87 ASN A O 1
ATOM 674 N N . ASP A 1 88 ? -0.411 -42.387 34.763 1.00 63.25 88 ASP A N 1
ATOM 675 C CA . ASP A 1 88 ? 0.289 -42.379 36.036 1.00 63.25 88 ASP A CA 1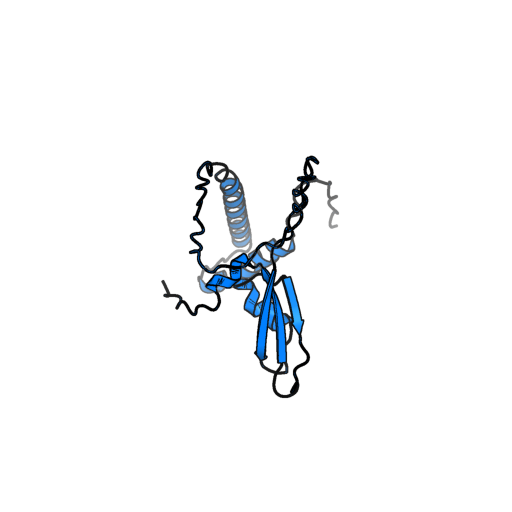
ATOM 676 C C . ASP A 1 88 ? 1.692 -41.773 35.936 1.00 63.25 88 ASP A C 1
ATOM 678 O O . ASP A 1 88 ? 2.593 -42.323 35.300 1.00 63.25 88 ASP A O 1
ATOM 682 N N . SER A 1 89 ? 1.922 -40.677 36.658 1.00 55.16 89 SER A N 1
ATOM 683 C CA . SER A 1 89 ? 3.278 -40.229 36.961 1.00 55.16 89 SER A CA 1
ATOM 684 C C . SER A 1 89 ? 3.381 -39.781 38.414 1.00 55.16 89 SER A C 1
ATOM 686 O O . SER A 1 89 ? 2.722 -38.847 38.866 1.00 55.16 89 SER A O 1
ATOM 688 N N . LYS A 1 90 ? 4.224 -40.521 39.129 1.00 56.78 90 LYS A N 1
ATOM 689 C CA . LYS A 1 90 ? 4.568 -40.442 40.546 1.00 56.78 90 LYS A CA 1
ATOM 690 C C . LYS A 1 90 ? 4.854 -39.010 41.023 1.00 56.78 90 LYS A C 1
ATOM 692 O O . LYS A 1 90 ? 5.556 -38.245 40.367 1.00 56.78 90 LYS A O 1
ATOM 697 N N . HIS A 1 91 ? 4.353 -38.721 42.224 1.00 55.28 91 HIS A N 1
ATOM 698 C CA . HIS A 1 91 ? 4.599 -37.554 43.073 1.00 55.28 91 HIS A CA 1
ATOM 699 C C . HIS A 1 91 ? 5.921 -36.802 42.815 1.00 55.28 91 HIS A C 1
ATOM 701 O O . HIS A 1 91 ? 6.968 -37.133 43.371 1.00 55.28 91 HIS A O 1
ATOM 707 N N . ARG A 1 92 ? 5.840 -35.684 42.088 1.00 52.56 92 ARG A N 1
ATOM 708 C CA . ARG A 1 92 ? 6.708 -34.523 42.318 1.00 52.56 92 ARG A CA 1
ATOM 709 C C . ARG A 1 92 ? 5.858 -33.445 42.981 1.00 52.56 92 ARG A C 1
ATOM 711 O O . ARG A 1 92 ? 4.870 -33.001 42.406 1.00 52.56 92 ARG A O 1
ATOM 718 N N . LYS A 1 93 ? 6.219 -33.046 44.205 1.00 60.72 93 LYS A N 1
ATOM 719 C CA . LYS A 1 93 ? 5.658 -31.865 44.880 1.00 60.72 93 LYS A CA 1
ATOM 720 C C . LYS A 1 93 ? 6.065 -30.623 44.079 1.00 60.72 93 LYS A C 1
ATOM 722 O O . LYS A 1 93 ? 7.126 -30.054 44.317 1.00 60.72 93 LYS A O 1
ATOM 727 N N . VAL A 1 94 ? 5.254 -30.252 43.092 1.00 62.81 94 VAL A N 1
ATOM 728 C CA . VAL A 1 94 ? 5.372 -28.972 42.390 1.00 62.81 94 VAL A CA 1
ATOM 729 C C . VAL A 1 94 ? 4.886 -27.897 43.356 1.00 62.81 94 VAL A C 1
ATOM 731 O O . VAL A 1 94 ? 3.769 -27.967 43.867 1.00 62.81 94 VAL A O 1
ATOM 734 N N . GLN A 1 95 ? 5.773 -26.961 43.680 1.00 69.88 95 GLN A N 1
ATOM 735 C CA . GLN A 1 95 ? 5.482 -25.839 44.567 1.00 69.88 95 GLN A CA 1
ATOM 736 C C . GLN A 1 95 ? 4.310 -25.008 44.010 1.00 69.88 95 GLN A C 1
ATOM 738 O O . GLN A 1 95 ? 4.168 -24.909 42.789 1.00 69.88 95 GLN A O 1
ATOM 743 N N . PRO A 1 96 ? 3.459 -24.425 44.874 1.00 62.88 96 PRO A N 1
ATOM 744 C CA . PRO A 1 96 ? 2.298 -23.662 44.440 1.00 62.88 96 PRO A CA 1
ATOM 745 C C . PRO A 1 96 ? 2.745 -22.484 43.573 1.00 62.88 96 PRO A C 1
ATOM 747 O O . PRO A 1 96 ? 3.436 -21.577 44.035 1.00 62.88 96 PRO A O 1
ATOM 750 N N . HIS A 1 97 ? 2.354 -22.523 42.301 1.00 61.84 97 HIS A N 1
ATOM 751 C CA . HIS A 1 97 ? 2.528 -21.416 41.375 1.00 61.84 97 HIS A CA 1
ATOM 752 C C . HIS A 1 97 ? 1.901 -20.152 41.973 1.00 61.84 97 HIS A C 1
ATOM 754 O O . HIS A 1 97 ? 0.724 -20.138 42.340 1.00 61.84 97 HIS A O 1
ATOM 760 N N . SER A 1 98 ? 2.710 -19.097 42.072 1.00 71.62 98 SER A N 1
ATOM 761 C CA . SER A 1 98 ? 2.298 -17.742 42.429 1.00 71.62 98 SER A CA 1
ATOM 762 C C . SER A 1 98 ? 1.025 -17.363 41.676 1.00 71.62 98 SER A C 1
ATOM 764 O O . SER A 1 98 ? 1.003 -17.407 40.443 1.00 71.62 98 SER A O 1
ATOM 766 N N . GLN A 1 99 ? -0.030 -16.995 42.403 1.00 75.81 99 GLN A N 1
ATOM 767 C CA . GLN A 1 99 ? -1.256 -16.522 41.772 1.00 75.81 99 GLN A C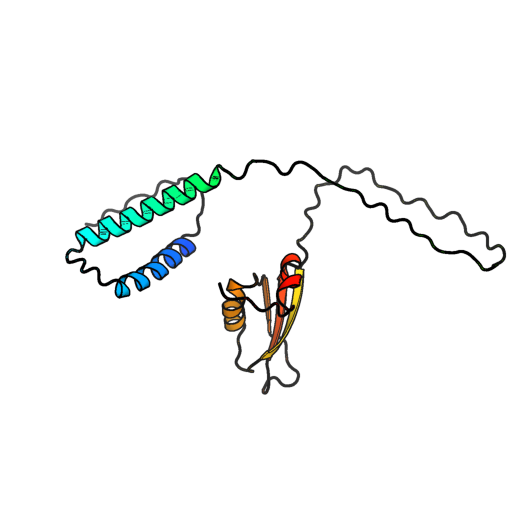A 1
ATOM 768 C C . GLN A 1 99 ? -0.959 -15.279 40.919 1.00 75.81 99 GLN A C 1
ATOM 770 O O . GLN A 1 99 ? -0.168 -14.429 41.341 1.00 75.81 99 GLN A O 1
ATOM 775 N N . PRO A 1 100 ? -1.566 -15.154 39.726 1.00 69.81 100 PRO A N 1
ATOM 776 C CA . PRO A 1 100 ? -1.364 -13.987 38.885 1.00 69.81 100 PRO A CA 1
ATOM 777 C C . PRO A 1 100 ? -1.843 -12.739 39.633 1.00 69.81 100 PRO A C 1
ATOM 779 O O . PRO A 1 100 ? -3.022 -12.616 39.968 1.00 69.81 100 PRO A O 1
ATOM 782 N N . LEU A 1 101 ? -0.925 -11.806 39.904 1.00 71.00 101 LEU A N 1
ATOM 783 C CA . LEU A 1 101 ? -1.278 -10.487 40.420 1.00 71.00 101 LEU A CA 1
ATOM 784 C C . LEU A 1 101 ? -2.096 -9.752 39.351 1.00 71.00 101 LEU A C 1
ATOM 786 O O . LEU A 1 101 ? -1.557 -9.227 38.379 1.00 71.00 101 LEU A O 1
ATOM 790 N N . VAL A 1 102 ? -3.412 -9.702 39.538 1.00 70.69 102 VAL A N 1
ATOM 791 C CA . VAL A 1 102 ? -4.294 -8.846 38.742 1.00 70.69 102 VAL A CA 1
ATOM 792 C C . VAL A 1 102 ? -4.158 -7.422 39.276 1.00 70.69 102 VAL A C 1
ATOM 794 O O . VAL A 1 102 ? -4.713 -7.075 40.321 1.00 70.69 102 VAL A O 1
ATOM 797 N N . GLY A 1 103 ? -3.381 -6.594 38.577 1.00 70.88 103 GLY A N 1
ATOM 798 C CA . GLY A 1 103 ? -3.238 -5.177 38.898 1.00 70.88 103 GLY A CA 1
ATOM 799 C C . GLY A 1 103 ? -4.583 -4.451 38.792 1.00 70.88 103 GLY A C 1
ATOM 800 O O . GLY A 1 103 ? -5.171 -4.386 37.718 1.00 70.88 103 GLY A O 1
ATOM 801 N N . LYS A 1 104 ? -5.069 -3.886 39.905 1.00 72.69 104 LYS A N 1
ATOM 802 C CA . LYS A 1 104 ? -6.302 -3.073 39.984 1.00 72.69 104 LYS A CA 1
ATOM 803 C C . LYS A 1 104 ? -6.067 -1.596 39.635 1.00 72.69 104 LYS A C 1
ATOM 805 O O . LYS A 1 104 ? -6.764 -0.720 40.149 1.00 72.69 104 LYS A O 1
ATOM 810 N N . SER A 1 105 ? -5.062 -1.280 38.821 1.00 74.38 105 SER A N 1
ATOM 811 C CA . SER A 1 105 ? -4.884 0.095 38.360 1.00 74.38 105 SER A CA 1
ATOM 812 C C . SER A 1 105 ? -6.027 0.436 37.404 1.00 74.38 105 SER A C 1
ATOM 814 O O . SER A 1 105 ? -6.338 -0.329 36.492 1.00 74.38 105 SER A O 1
ATOM 816 N N . LYS A 1 106 ? -6.691 1.576 37.635 1.00 68.25 106 LYS A N 1
ATOM 817 C CA . LYS A 1 106 ? -7.656 2.144 36.685 1.00 68.25 106 LYS A CA 1
ATOM 818 C C . LYS A 1 106 ? -6.936 2.237 35.344 1.00 68.25 106 LYS A C 1
ATOM 820 O O . LYS A 1 106 ? -5.978 2.998 35.230 1.00 68.25 106 LYS A O 1
ATOM 825 N N . SER A 1 107 ? -7.330 1.404 34.383 1.00 63.59 107 SER A N 1
ATOM 826 C CA . SER A 1 107 ? -6.661 1.327 33.092 1.00 63.59 107 SER A CA 1
ATOM 827 C C . SER A 1 107 ? -6.711 2.710 32.457 1.00 63.59 107 SER A C 1
ATOM 829 O O . SER A 1 107 ? -7.782 3.171 32.055 1.00 63.59 107 SER A O 1
ATOM 831 N N . VAL A 1 108 ? -5.561 3.380 32.377 1.00 70.69 108 VAL A N 1
ATOM 832 C CA . VAL A 1 108 ? -5.358 4.457 31.409 1.00 7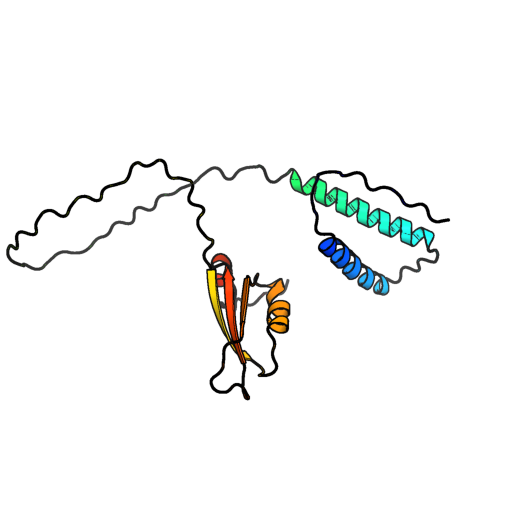0.69 108 VAL A CA 1
ATOM 833 C C . VAL A 1 108 ? -5.834 3.883 30.081 1.00 70.69 108 VAL A C 1
ATOM 835 O O . VAL A 1 108 ? -5.438 2.769 29.746 1.00 70.69 108 VAL A O 1
ATOM 838 N N . ALA A 1 109 ? -6.757 4.557 29.396 1.00 71.38 109 ALA A N 1
ATOM 839 C CA . ALA A 1 109 ? -7.367 4.052 28.173 1.00 71.38 109 ALA A CA 1
ATOM 840 C C . ALA A 1 109 ? -6.275 3.792 27.123 1.00 71.38 109 ALA A C 1
ATOM 842 O O . ALA A 1 109 ? -5.867 4.694 26.390 1.00 71.38 109 ALA A O 1
ATOM 843 N N . LEU A 1 110 ? -5.753 2.565 27.092 1.00 69.62 110 LEU A N 1
ATOM 844 C CA . LEU A 1 110 ? -4.742 2.149 26.139 1.00 69.62 110 LEU A CA 1
ATOM 845 C C . LEU A 1 110 ? -5.429 2.118 24.779 1.00 69.62 110 LEU A C 1
ATOM 847 O O . LEU A 1 110 ? -6.253 1.246 24.504 1.00 69.62 110 LEU A O 1
ATOM 851 N N . LYS A 1 111 ? -5.119 3.102 23.934 1.00 76.62 111 LYS A N 1
ATOM 852 C CA . LYS A 1 111 ? -5.519 3.068 22.530 1.00 76.62 111 LYS A CA 1
ATOM 853 C C . LYS A 1 111 ? -4.804 1.884 21.890 1.00 76.62 111 LYS A C 1
ATOM 855 O O . LYS A 1 111 ? -3.581 1.877 21.780 1.00 76.62 111 LYS A O 1
ATOM 860 N N . SER A 1 112 ? -5.561 0.866 21.498 1.00 75.12 112 SER A N 1
ATOM 861 C CA . SER A 1 112 ? -5.008 -0.253 20.744 1.00 75.12 112 SER A CA 1
ATOM 862 C C . SER A 1 112 ? -4.564 0.241 19.371 1.00 75.12 112 SER A C 1
ATOM 864 O O . SER A 1 112 ? -5.360 0.845 18.649 1.00 75.12 112 SER A O 1
ATOM 866 N N . ILE A 1 113 ? -3.319 -0.043 18.997 1.00 78.38 113 ILE A N 1
ATOM 867 C CA . ILE A 1 113 ? -2.834 0.208 17.639 1.00 78.38 113 ILE A CA 1
ATOM 868 C C . ILE A 1 113 ? -3.630 -0.695 16.678 1.00 78.38 113 ILE A C 1
ATOM 870 O O . ILE A 1 113 ? -3.770 -1.894 16.956 1.00 78.38 113 ILE A O 1
ATOM 874 N N . PRO A 1 114 ? -4.178 -0.159 15.570 1.00 81.12 114 PRO A N 1
ATOM 875 C CA . PRO A 1 114 ? -4.854 -0.966 14.565 1.00 81.12 114 PRO A CA 1
ATOM 876 C C . PRO A 1 114 ? -3.937 -2.083 14.067 1.00 81.12 114 PRO A C 1
ATOM 878 O O . PRO A 1 114 ? -2.771 -1.854 13.754 1.00 81.12 114 PRO A O 1
ATOM 881 N N . ARG A 1 115 ? -4.462 -3.307 13.977 1.00 88.25 115 ARG A N 1
ATOM 882 C CA . ARG A 1 115 ? -3.688 -4.432 13.446 1.00 88.25 115 ARG A CA 1
ATOM 883 C C . ARG A 1 115 ? -3.402 -4.199 11.965 1.00 88.25 115 ARG A C 1
ATOM 885 O O . ARG A 1 115 ? -4.329 -4.022 11.173 1.00 88.25 115 ARG A O 1
ATOM 892 N N . THR A 1 116 ? -2.132 -4.254 11.599 1.00 92.06 116 THR A N 1
ATOM 893 C CA . 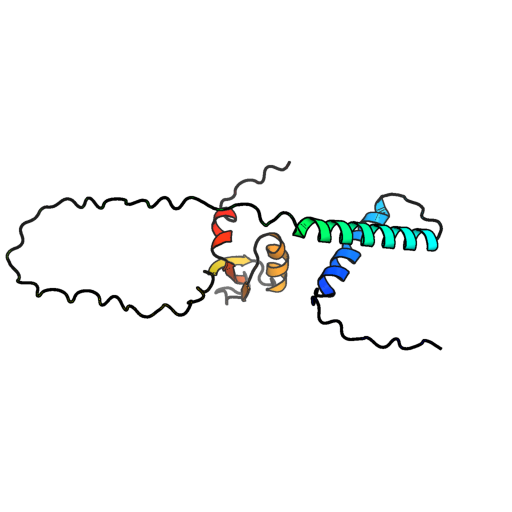THR A 1 116 ? -1.674 -4.248 10.212 1.00 92.06 116 THR A CA 1
ATOM 894 C C . THR A 1 116 ? -1.346 -5.671 9.766 1.00 92.06 116 THR A C 1
ATOM 896 O O . THR A 1 116 ? -1.127 -6.579 10.569 1.00 92.06 116 THR A O 1
ATOM 899 N N . SER A 1 117 ? -1.393 -5.905 8.464 1.00 91.69 117 SER A N 1
ATOM 900 C CA . SER A 1 117 ? -1.013 -7.153 7.812 1.00 91.69 117 SER A CA 1
ATOM 901 C C . SER A 1 117 ? -0.107 -6.824 6.640 1.00 91.69 117 SER A C 1
ATOM 903 O O . SER A 1 117 ? -0.257 -5.774 6.017 1.00 91.69 117 SER A O 1
ATOM 905 N N . SER A 1 118 ? 0.846 -7.707 6.357 1.00 94.19 118 SER A N 1
ATOM 906 C CA . SER A 1 118 ? 1.758 -7.534 5.231 1.00 94.19 118 SER A CA 1
ATOM 907 C C . SER A 1 118 ? 1.341 -8.422 4.068 1.00 94.19 118 SER A C 1
ATOM 909 O O . SER A 1 118 ? 1.170 -9.627 4.246 1.00 94.19 118 SER A O 1
ATOM 911 N N . ILE A 1 119 ? 1.205 -7.827 2.888 1.00 93.38 119 ILE A N 1
ATOM 912 C CA . ILE A 1 119 ? 1.006 -8.529 1.619 1.00 93.38 119 ILE A CA 1
ATOM 913 C C . ILE A 1 119 ? 2.321 -8.460 0.849 1.00 93.38 119 ILE A C 1
ATOM 915 O O . ILE A 1 119 ? 2.931 -7.396 0.752 1.00 93.38 119 ILE A O 1
ATOM 919 N N . TYR A 1 120 ? 2.749 -9.593 0.301 1.00 95.88 120 TYR A N 1
ATOM 920 C CA . TYR A 1 120 ? 3.935 -9.674 -0.542 1.00 95.88 120 TYR A CA 1
ATOM 921 C C . TYR A 1 120 ? 3.503 -9.901 -1.982 1.00 95.88 120 TYR A C 1
ATOM 923 O O . TYR A 1 120 ? 2.828 -10.886 -2.278 1.00 95.88 120 TYR A O 1
ATOM 931 N N . ILE A 1 121 ? 3.898 -8.985 -2.861 1.00 94.94 121 ILE A N 1
ATOM 932 C CA . ILE A 1 121 ? 3.677 -9.093 -4.302 1.00 94.94 121 ILE A CA 1
ATOM 933 C C . ILE A 1 121 ? 5.041 -9.295 -4.952 1.00 94.94 121 ILE A C 1
ATOM 935 O O . ILE A 1 121 ? 5.986 -8.567 -4.661 1.00 94.94 121 ILE A O 1
ATOM 939 N N . ALA A 1 122 ? 5.163 -10.305 -5.802 1.00 96.38 122 ALA A N 1
ATOM 940 C CA . ALA A 1 122 ? 6.410 -10.659 -6.468 1.00 96.38 122 ALA A CA 1
ATOM 941 C C . ALA A 1 122 ? 6.154 -10.944 -7.947 1.00 96.38 122 ALA A C 1
ATOM 943 O O . ALA A 1 122 ? 5.007 -11.144 -8.345 1.00 96.38 122 ALA A O 1
ATOM 944 N N . ARG A 1 123 ? 7.237 -11.025 -8.730 1.00 96.06 123 ARG A N 1
ATOM 945 C CA . ARG A 1 123 ? 7.191 -11.287 -10.179 1.00 96.06 123 ARG A CA 1
ATOM 946 C C . ARG A 1 123 ? 6.452 -10.199 -10.966 1.00 96.06 123 ARG A C 1
ATOM 948 O O . ARG A 1 123 ? 5.786 -10.501 -11.949 1.00 96.06 123 ARG A O 1
ATOM 955 N N . LEU A 1 124 ? 6.561 -8.952 -10.513 1.00 97.06 124 LEU A N 1
ATOM 956 C CA . LEU A 1 124 ? 6.142 -7.794 -11.298 1.00 97.06 124 LEU A CA 1
ATOM 957 C C . LEU A 1 124 ? 7.254 -7.392 -12.261 1.00 97.06 124 LEU A C 1
ATOM 959 O O . LEU A 1 124 ? 8.410 -7.774 -12.061 1.00 97.06 124 LEU A O 1
ATOM 963 N N . ASP A 1 125 ? 6.906 -6.584 -13.256 1.00 97.44 125 ASP A N 1
ATOM 964 C CA . ASP A 1 125 ? 7.867 -6.001 -14.187 1.00 97.44 125 ASP A CA 1
ATOM 965 C C . ASP A 1 125 ? 9.004 -5.286 -13.413 1.00 97.44 125 ASP A C 1
ATOM 967 O O . ASP A 1 125 ? 8.721 -4.604 -12.412 1.00 97.44 125 ASP A O 1
ATOM 971 N N . PRO A 1 126 ? 10.287 -5.466 -13.782 1.00 97.62 126 PRO A N 1
ATOM 972 C CA . PRO A 1 126 ? 11.418 -4.821 -13.106 1.00 97.62 126 PRO A CA 1
ATOM 973 C C . PRO A 1 126 ? 11.302 -3.287 -13.030 1.00 97.62 126 PRO A C 1
ATOM 975 O O . PRO A 1 126 ? 11.712 -2.694 -12.018 1.00 97.62 126 PRO A O 1
ATOM 978 N N . GLU A 1 127 ? 10.686 -2.657 -14.037 1.00 97.88 127 GLU A N 1
ATOM 979 C CA . GLU A 1 127 ? 10.510 -1.202 -14.129 1.00 97.88 127 GLU A CA 1
ATOM 980 C C . GLU A 1 127 ? 9.371 -0.671 -13.250 1.00 97.88 127 GLU A C 1
ATOM 982 O O . GLU A 1 127 ? 9.308 0.533 -12.996 1.00 97.88 127 GLU A O 1
ATOM 987 N N . THR A 1 128 ? 8.528 -1.561 -12.710 1.00 97.81 128 THR A N 1
ATOM 988 C CA . THR A 1 128 ? 7.411 -1.191 -11.828 1.00 97.81 128 THR A CA 1
ATOM 989 C C . THR A 1 128 ? 7.902 -0.343 -10.654 1.00 97.81 128 THR A C 1
ATOM 991 O O . THR A 1 128 ? 8.875 -0.699 -9.957 1.00 97.81 128 THR A O 1
ATOM 994 N N . LYS A 1 129 ? 7.200 0.765 -10.402 1.00 97.75 129 LYS A N 1
ATOM 995 C CA . LYS A 1 129 ? 7.456 1.669 -9.282 1.00 97.75 129 LYS A CA 1
ATOM 996 C C . LYS A 1 129 ? 6.385 1.538 -8.200 1.00 97.75 129 LYS A C 1
ATOM 998 O O . LYS A 1 129 ? 5.382 0.841 -8.342 1.00 97.75 129 LYS A O 1
ATOM 1003 N N . VAL A 1 130 ? 6.636 2.180 -7.063 1.00 96.50 130 VAL A N 1
ATOM 1004 C CA . VAL A 1 130 ? 5.720 2.156 -5.913 1.00 96.50 130 VAL A CA 1
ATOM 1005 C C . VAL A 1 130 ? 4.423 2.904 -6.237 1.00 96.50 130 VAL A C 1
ATOM 1007 O O . VAL A 1 130 ? 3.346 2.500 -5.802 1.00 96.50 130 VAL A O 1
ATOM 1010 N N . GLU A 1 131 ? 4.518 3.966 -7.034 1.00 96.38 131 GLU A N 1
ATOM 1011 C CA . GLU A 1 131 ? 3.398 4.814 -7.435 1.00 96.38 131 GLU A CA 1
ATOM 1012 C C . GLU A 1 131 ? 2.376 4.036 -8.269 1.00 96.38 131 GLU A C 1
ATOM 1014 O O . GLU A 1 131 ? 1.177 4.157 -8.022 1.00 96.38 131 GLU A O 1
ATOM 1019 N N . ASP A 1 132 ? 2.848 3.179 -9.178 1.00 95.81 132 ASP A N 1
ATOM 1020 C CA . ASP A 1 132 ? 1.998 2.353 -10.041 1.00 95.81 132 ASP A CA 1
ATOM 1021 C C . ASP A 1 132 ? 1.142 1.388 -9.208 1.00 95.81 132 ASP A C 1
ATOM 1023 O O . ASP A 1 132 ? -0.066 1.257 -9.416 1.00 95.81 132 ASP A O 1
ATOM 1027 N N . LEU A 1 133 ? 1.754 0.757 -8.198 1.00 94.56 133 LEU A N 1
ATOM 1028 C CA . LEU A 1 133 ? 1.059 -0.138 -7.272 1.00 94.56 133 LEU A CA 1
ATOM 1029 C C . LEU A 1 133 ? 0.062 0.603 -6.385 1.00 94.56 133 LEU A C 1
ATOM 1031 O O . LEU A 1 133 ? -1.044 0.108 -6.165 1.00 94.56 133 LEU A O 1
ATOM 1035 N N . ASN A 1 134 ? 0.433 1.778 -5.877 1.00 92.94 134 ASN A N 1
ATOM 1036 C CA . ASN A 1 134 ? -0.467 2.590 -5.065 1.00 92.94 134 ASN A CA 1
ATOM 1037 C C . ASN A 1 134 ? -1.677 3.060 -5.877 1.00 92.94 134 ASN A C 1
ATOM 1039 O O . ASN A 1 134 ? -2.794 3.013 -5.365 1.00 92.94 134 ASN A O 1
ATOM 1043 N N . LEU A 1 135 ? -1.473 3.464 -7.134 1.00 94.38 135 LEU A N 1
ATOM 1044 C CA . LEU A 1 135 ? -2.554 3.857 -8.034 1.00 94.38 135 LEU A CA 1
ATOM 1045 C C . LEU A 1 135 ? -3.486 2.676 -8.327 1.00 94.38 135 LEU A C 1
ATOM 1047 O O . LEU A 1 135 ? -4.698 2.814 -8.193 1.00 94.38 135 LEU A O 1
ATOM 1051 N N . PHE A 1 136 ? -2.925 1.507 -8.647 1.00 92.69 136 PHE A N 1
ATOM 1052 C CA . PHE A 1 136 ? -3.696 0.299 -8.945 1.00 92.69 136 PHE A CA 1
ATOM 1053 C C . PHE A 1 136 ? -4.505 -0.213 -7.742 1.00 92.69 136 PHE A C 1
ATOM 1055 O O . PHE A 1 136 ? -5.628 -0.690 -7.892 1.00 92.69 136 PHE A O 1
ATOM 1062 N N . LEU A 1 137 ? -3.947 -0.127 -6.530 1.00 91.19 137 LEU A N 1
ATOM 1063 C CA . LEU A 1 137 ? -4.577 -0.665 -5.320 1.00 91.19 137 LEU A CA 1
ATOM 1064 C C . LEU A 1 137 ? -5.488 0.328 -4.596 1.00 91.19 137 LEU A C 1
ATOM 1066 O O . LEU A 1 137 ? -6.249 -0.104 -3.726 1.00 91.19 137 LEU A O 1
ATOM 1070 N N . LYS A 1 138 ? -5.439 1.619 -4.949 1.00 90.31 138 LYS A N 1
ATOM 1071 C CA . LYS A 1 138 ? -6.170 2.705 -4.278 1.00 90.31 138 LYS A CA 1
ATOM 1072 C C . LYS A 1 138 ? -7.652 2.394 -4.082 1.00 90.31 138 LYS A C 1
ATOM 1074 O O . LYS A 1 138 ? -8.183 2.617 -2.994 1.00 90.31 138 LYS A O 1
ATOM 1079 N N . ASP A 1 139 ? -8.297 1.855 -5.111 1.00 87.75 139 ASP A N 1
ATOM 1080 C CA . ASP A 1 139 ? -9.744 1.627 -5.101 1.00 87.75 139 ASP A CA 1
ATOM 1081 C C . ASP A 1 139 ? -10.139 0.352 -4.350 1.00 87.75 139 ASP A C 1
ATOM 1083 O O . ASP A 1 139 ? -11.294 0.186 -3.952 1.00 87.75 139 ASP A O 1
ATOM 1087 N N . VAL A 1 140 ? -9.181 -0.547 -4.103 1.00 87.62 140 VAL A N 1
ATOM 1088 C CA . VAL A 1 140 ? -9.469 -1.846 -3.497 1.00 87.62 140 VAL A CA 1
ATOM 1089 C C . VAL A 1 140 ? -9.069 -1.910 -2.027 1.00 87.62 140 VAL A C 1
ATOM 1091 O O . VAL A 1 140 ? -9.852 -2.352 -1.172 1.00 87.62 140 VAL A O 1
ATOM 1094 N N . VAL A 1 141 ? -7.848 -1.476 -1.707 1.00 87.38 141 VAL A N 1
ATOM 1095 C CA . VAL A 1 141 ? -7.294 -1.566 -0.356 1.00 87.38 141 VAL A CA 1
ATOM 1096 C C . VAL A 1 141 ? -6.530 -0.289 -0.017 1.00 87.38 141 VAL A C 1
ATOM 1098 O O . VAL A 1 141 ? -5.605 0.073 -0.738 1.00 87.38 141 VAL A O 1
ATOM 1101 N N . PRO A 1 142 ? -6.830 0.362 1.123 1.00 86.69 142 PRO A N 1
ATOM 1102 C CA . PRO A 1 142 ? -6.005 1.462 1.598 1.00 86.69 142 PRO A CA 1
ATOM 1103 C C . PRO A 1 142 ? -4.621 0.923 1.989 1.00 86.69 142 PRO A C 1
ATOM 1105 O O . PRO A 1 142 ? -4.483 0.179 2.966 1.00 86.69 142 PRO A O 1
ATOM 1108 N N . VAL A 1 143 ? -3.607 1.275 1.201 1.00 87.00 143 VAL A N 1
ATOM 1109 C CA . VAL A 1 143 ? -2.200 0.955 1.463 1.00 87.00 143 VAL A CA 1
ATOM 1110 C C . VAL A 1 143 ? -1.632 2.019 2.399 1.00 87.00 143 VAL A C 1
ATOM 1112 O O . VAL A 1 143 ? -1.72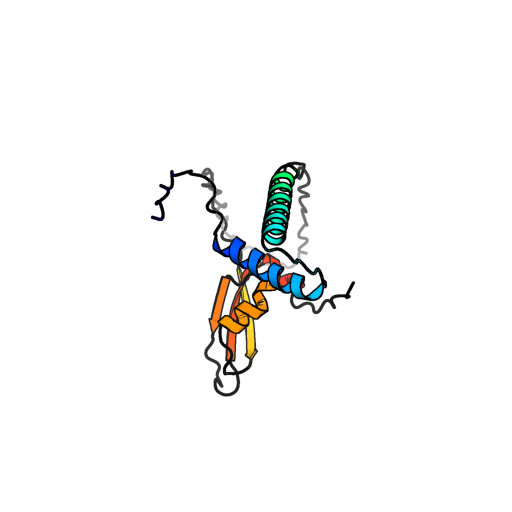0 3.208 2.109 1.00 87.00 143 VAL A O 1
ATOM 1115 N N . PHE A 1 144 ? -1.069 1.604 3.536 1.00 87.19 144 PHE A N 1
ATOM 1116 C CA . PHE A 1 144 ? -0.409 2.528 4.467 1.00 87.19 144 PHE A CA 1
ATOM 1117 C C . PHE A 1 144 ? 1.045 2.781 4.099 1.00 87.19 144 PHE A C 1
ATOM 1119 O O . PHE A 1 144 ? 1.554 3.880 4.287 1.00 87.19 144 PHE A O 1
ATOM 1126 N N . ASP A 1 145 ? 1.715 1.727 3.647 1.00 94.50 145 ASP A N 1
ATOM 1127 C CA . ASP A 1 145 ? 3.137 1.730 3.355 1.00 94.50 145 ASP A CA 1
ATOM 1128 C C . ASP A 1 145 ? 3.424 0.688 2.274 1.00 94.50 145 ASP A C 1
ATOM 1130 O O . ASP A 1 145 ? 2.849 -0.409 2.287 1.00 94.50 145 ASP A O 1
ATOM 1134 N N . CYS A 1 146 ? 4.296 1.045 1.338 1.00 96.81 146 CYS A N 1
ATOM 1135 C CA . CYS A 1 146 ? 4.711 0.201 0.230 1.00 96.81 146 CYS A CA 1
ATOM 1136 C C . CYS A 1 146 ? 6.224 0.301 0.069 1.00 96.81 146 CYS A C 1
ATOM 1138 O O . CYS A 1 146 ? 6.766 1.358 -0.247 1.00 96.81 146 CYS A O 1
ATOM 1140 N N . VAL A 1 147 ? 6.899 -0.833 0.236 1.00 97.44 147 VAL A N 1
ATOM 1141 C CA . VAL A 1 147 ? 8.357 -0.918 0.177 1.00 97.44 147 VAL A CA 1
ATOM 1142 C C . VAL A 1 147 ? 8.762 -1.838 -0.967 1.00 97.44 147 VAL A C 1
ATOM 1144 O O . VAL A 1 147 ? 8.381 -3.013 -0.985 1.00 97.44 147 VAL A O 1
ATOM 1147 N N . LYS A 1 148 ? 9.563 -1.322 -1.908 1.00 97.31 148 LYS A N 1
ATOM 1148 C CA . LYS A 1 148 ? 10.221 -2.141 -2.936 1.00 97.31 148 LYS A CA 1
ATOM 1149 C C . LYS A 1 148 ? 11.293 -2.997 -2.263 1.00 97.31 148 LYS A C 1
ATOM 1151 O O . LYS A 1 148 ? 12.152 -2.495 -1.544 1.00 97.31 148 LYS A O 1
ATOM 1156 N N . LEU A 1 149 ? 11.208 -4.303 -2.463 1.00 97.69 149 LEU A N 1
ATOM 1157 C CA . LEU A 1 149 ? 12.152 -5.279 -1.943 1.00 97.69 149 LEU A CA 1
ATOM 1158 C C . LEU A 1 149 ? 13.242 -5.544 -2.981 1.00 97.69 149 LEU A C 1
ATOM 1160 O O . LEU A 1 149 ? 12.970 -5.621 -4.181 1.00 97.69 149 LEU A O 1
ATOM 1164 N N . ASN A 1 150 ? 14.465 -5.768 -2.507 1.00 95.94 150 ASN A N 1
ATOM 1165 C CA . ASN A 1 150 ? 15.562 -6.210 -3.360 1.00 95.94 150 ASN A CA 1
ATOM 1166 C C . ASN A 1 150 ? 15.320 -7.664 -3.778 1.00 95.94 150 ASN A C 1
ATOM 1168 O O . ASN A 1 150 ? 15.476 -8.594 -2.985 1.00 95.94 150 ASN A O 1
ATOM 1172 N N . SER A 1 151 ? 14.898 -7.849 -5.027 1.00 94.31 151 SER A N 1
ATOM 1173 C CA . SER A 1 151 ? 14.764 -9.167 -5.640 1.00 94.31 151 SER A CA 1
ATOM 1174 C C . SER A 1 151 ? 16.138 -9.818 -5.820 1.00 94.31 151 SER A C 1
ATOM 1176 O O . SER A 1 151 ? 17.133 -9.137 -6.054 1.00 94.31 151 SER A O 1
ATOM 1178 N N . ARG A 1 152 ? 16.190 -11.156 -5.777 1.00 95.12 152 ARG A N 1
ATOM 1179 C CA . ARG A 1 152 ? 17.402 -11.919 -6.128 1.00 95.12 152 ARG A CA 1
ATOM 1180 C C . ARG A 1 152 ? 17.796 -11.729 -7.599 1.00 95.12 152 ARG A C 1
ATOM 1182 O O . ARG A 1 152 ? 18.970 -11.851 -7.926 1.00 95.12 152 ARG A O 1
ATOM 1189 N N . GLN A 1 153 ? 16.818 -11.471 -8.467 1.00 96.06 153 GLN A N 1
ATOM 1190 C CA . GLN A 1 153 ? 16.995 -11.232 -9.901 1.00 96.06 153 GLN A CA 1
ATOM 1191 C C . GLN A 1 153 ? 16.269 -9.927 -10.274 1.00 96.06 153 GLN A C 1
ATOM 1193 O O . GLN A 1 153 ? 15.154 -9.980 -10.795 1.00 96.06 153 GLN A O 1
ATOM 1198 N N . PRO A 1 154 ? 16.848 -8.755 -9.950 1.00 95.50 154 PRO A N 1
ATOM 1199 C CA . PRO A 1 154 ? 16.183 -7.461 -10.122 1.00 95.50 154 PRO A CA 1
ATOM 1200 C C . PRO A 1 154 ? 15.951 -7.086 -11.591 1.00 95.50 154 PRO A C 1
ATOM 1202 O O . PRO A 1 154 ? 15.050 -6.308 -11.869 1.00 95.50 154 PRO A O 1
ATOM 1205 N N . GLU A 1 155 ? 16.723 -7.664 -12.514 1.00 97.62 155 GLU A N 1
ATOM 1206 C CA . GLU A 1 155 ? 16.575 -7.475 -13.964 1.00 97.62 155 GLU A CA 1
ATOM 1207 C C . GLU A 1 155 ? 15.354 -8.202 -14.540 1.00 97.62 155 GLU A C 1
ATOM 1209 O O . GLU A 1 155 ? 14.819 -7.791 -15.561 1.00 97.62 155 GLU A O 1
ATOM 1214 N N . LEU A 1 156 ? 14.913 -9.289 -13.898 1.00 97.88 156 LEU A N 1
ATOM 1215 C CA . LEU A 1 156 ? 13.796 -10.101 -14.385 1.00 97.88 156 LEU A CA 1
ATOM 1216 C C . LEU A 1 156 ? 12.479 -9.721 -13.725 1.00 97.88 156 LEU A C 1
ATOM 1218 O O . LEU A 1 156 ? 11.424 -9.837 -14.342 1.00 97.88 156 LEU A O 1
ATOM 1222 N N . TYR A 1 157 ? 12.523 -9.341 -12.449 1.00 97.75 157 TYR A N 1
ATOM 1223 C CA . TYR A 1 157 ? 11.322 -8.976 -11.723 1.00 97.75 157 TYR A CA 1
ATOM 1224 C C . TYR A 1 157 ? 11.595 -8.130 -10.487 1.00 97.75 157 TYR A C 1
ATOM 1226 O O . TYR A 1 157 ? 12.604 -8.278 -9.787 1.00 97.75 157 TYR A O 1
ATOM 1234 N N . SER A 1 158 ? 10.596 -7.322 -10.145 1.00 97.75 158 SER A N 1
ATOM 1235 C CA . SER A 1 158 ? 10.521 -6.583 -8.892 1.00 97.75 158 SER A CA 1
ATOM 1236 C C . SER A 1 158 ? 9.609 -7.285 -7.875 1.00 97.75 158 SER A C 1
ATOM 1238 O O . SER A 1 158 ? 8.826 -8.192 -8.185 1.00 97.75 158 SER A O 1
ATOM 1240 N N . SER A 1 159 ? 9.784 -6.949 -6.597 1.00 97.81 159 SER A N 1
ATOM 1241 C CA . SER A 1 159 ? 8.973 -7.469 -5.493 1.00 97.81 159 SER A CA 1
ATOM 1242 C C . SER A 1 159 ? 8.691 -6.354 -4.499 1.00 97.81 159 SER A C 1
ATOM 1244 O O . SER A 1 159 ? 9.515 -5.460 -4.326 1.00 97.81 159 SER A O 1
ATOM 1246 N N . PHE A 1 160 ? 7.537 -6.403 -3.846 1.00 97.88 160 PHE A N 1
ATOM 1247 C CA . PHE A 1 160 ? 7.053 -5.350 -2.964 1.00 97.88 160 PHE A CA 1
ATOM 1248 C C . PHE A 1 160 ? 6.409 -5.939 -1.716 1.00 97.88 160 PHE A C 1
ATOM 1250 O O . PHE A 1 160 ? 5.768 -6.994 -1.752 1.00 97.88 160 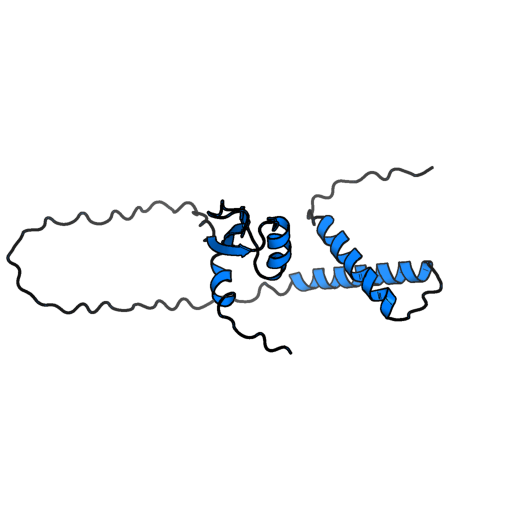PHE A O 1
ATOM 1257 N N . LYS A 1 161 ? 6.568 -5.220 -0.607 1.00 97.44 161 LYS A N 1
ATOM 1258 C CA . LYS A 1 161 ? 5.864 -5.463 0.647 1.00 97.44 161 LYS A CA 1
ATOM 1259 C C . LYS A 1 161 ? 4.892 -4.318 0.885 1.00 97.44 161 LYS A C 1
ATOM 1261 O O . LYS A 1 161 ? 5.308 -3.170 1.003 1.00 97.44 161 LYS A O 1
ATOM 1266 N N . LEU A 1 162 ? 3.617 -4.656 1.003 1.00 95.75 162 LEU A N 1
ATOM 1267 C CA . LEU A 1 162 ? 2.538 -3.721 1.290 1.00 95.75 162 LEU A CA 1
ATOM 1268 C C . LEU A 1 162 ? 2.067 -3.912 2.724 1.00 95.75 162 LEU A C 1
ATOM 1270 O O . LEU A 1 162 ? 1.801 -5.040 3.143 1.00 95.75 162 LEU A O 1
ATOM 1274 N N . SER A 1 163 ? 1.913 -2.819 3.458 1.00 94.69 163 SER A N 1
ATOM 1275 C CA . SER A 1 163 ? 1.291 -2.813 4.779 1.00 94.69 163 SER A CA 1
ATOM 1276 C C . SER A 1 163 ? -0.150 -2.337 4.655 1.00 94.69 163 SER A C 1
ATOM 1278 O O . SER A 1 163 ? -0.414 -1.199 4.268 1.00 94.69 163 SER A O 1
ATOM 1280 N N . VAL A 1 164 ? -1.089 -3.213 5.003 1.00 93.56 164 VAL A N 1
ATOM 1281 C CA . VAL A 1 164 ? -2.531 -2.970 4.872 1.00 93.56 164 VAL A CA 1
ATOM 1282 C C . VAL A 1 164 ? -3.253 -3.215 6.200 1.00 93.56 164 VAL A C 1
ATOM 1284 O O . VAL A 1 164 ? -2.756 -3.963 7.047 1.00 93.56 164 VAL A O 1
ATOM 1287 N N . PRO A 1 165 ? -4.436 -2.625 6.428 1.00 90.25 165 PRO A N 1
ATOM 1288 C CA . PRO A 1 165 ? -5.223 -2.926 7.617 1.00 90.25 165 PRO A CA 1
ATOM 1289 C C . PRO A 1 165 ? -5.714 -4.383 7.626 1.00 90.25 165 PRO A C 1
ATOM 1291 O O . PRO A 1 165 ? -6.300 -4.867 6.656 1.00 90.25 165 PRO A O 1
ATOM 1294 N N . ALA A 1 166 ? -5.558 -5.076 8.758 1.00 83.94 166 ALA A N 1
ATOM 1295 C CA . ALA A 1 166 ? -5.853 -6.509 8.877 1.00 83.94 166 ALA A CA 1
ATOM 1296 C C . ALA A 1 166 ? -7.323 -6.883 8.597 1.00 83.94 166 ALA A C 1
ATOM 1298 O O . ALA A 1 166 ? -7.616 -8.017 8.219 1.00 83.94 166 ALA A O 1
ATOM 1299 N N . TYR A 1 167 ? -8.262 -5.947 8.764 1.00 77.12 167 TYR A N 1
ATOM 1300 C CA . TYR A 1 167 ? -9.692 -6.206 8.576 1.00 77.12 167 TYR A CA 1
ATOM 1301 C C . TYR A 1 167 ? -10.115 -6.332 7.100 1.00 77.12 167 TYR A C 1
ATOM 1303 O O . TYR A 1 167 ? -11.185 -6.870 6.833 1.00 77.12 167 TYR A O 1
ATOM 1311 N N . ARG A 1 168 ? -9.288 -5.891 6.138 1.00 64.81 168 ARG A N 1
ATOM 1312 C CA . ARG A 1 168 ? -9.619 -5.904 4.695 1.00 64.81 168 ARG A CA 1
ATOM 1313 C C . ARG A 1 168 ? -9.044 -7.091 3.918 1.00 64.81 168 ARG A C 1
ATOM 1315 O O . ARG A 1 168 ? -9.467 -7.341 2.796 1.00 64.81 168 ARG A O 1
ATOM 1322 N N . VAL A 1 169 ? -8.122 -7.859 4.498 1.00 62.84 169 VAL A N 1
ATOM 1323 C CA . VAL A 1 169 ? -7.377 -8.892 3.749 1.00 62.84 169 VAL A CA 1
ATOM 1324 C C . VAL A 1 169 ? -8.214 -10.145 3.459 1.00 62.84 169 VAL A C 1
ATOM 1326 O O . VAL A 1 169 ? -7.972 -10.834 2.471 1.00 62.84 169 VAL A O 1
ATOM 1329 N N . LYS A 1 170 ? -9.231 -10.449 4.279 1.00 62.62 170 LYS A N 1
ATOM 1330 C CA . LYS A 1 170 ? -9.949 -11.738 4.213 1.00 62.62 170 LYS A CA 1
ATOM 1331 C C . LYS A 1 170 ? -10.758 -11.974 2.927 1.00 62.62 170 LYS A C 1
ATOM 1333 O O . LYS A 1 170 ? -11.001 -13.136 2.615 1.00 62.62 170 LYS A O 1
ATOM 1338 N N . GLY A 1 171 ? -11.148 -10.927 2.197 1.00 63.41 171 GLY A N 1
ATOM 1339 C CA . GLY A 1 171 ? -11.945 -11.050 0.966 1.00 63.41 171 GLY A CA 1
ATOM 1340 C C . GLY A 1 171 ? -11.149 -10.927 -0.336 1.00 63.41 171 GLY A C 1
ATOM 1341 O O . GLY A 1 171 ? -11.556 -11.473 -1.351 1.00 63.41 171 GLY A O 1
ATOM 1342 N N . PHE A 1 172 ? -9.996 -10.251 -0.319 1.00 64.12 172 PHE A N 1
ATOM 1343 C CA . PHE A 1 172 ? -9.353 -9.807 -1.561 1.00 64.12 172 PHE A CA 1
ATOM 1344 C C . PHE A 1 172 ? -8.743 -10.949 -2.390 1.00 64.12 172 PHE A C 1
ATOM 1346 O O . PHE A 1 172 ? -8.901 -10.990 -3.604 1.00 64.12 172 PHE A O 1
ATOM 1353 N N . PHE A 1 173 ? -8.097 -11.926 -1.747 1.00 62.28 173 PHE A N 1
ATOM 1354 C CA . PHE A 1 173 ? -7.416 -13.019 -2.459 1.00 62.28 173 PHE A CA 1
ATOM 1355 C C . PHE A 1 173 ? -8.267 -14.272 -2.660 1.00 62.28 173 PHE A C 1
ATOM 1357 O O . PHE A 1 173 ? -7.781 -15.254 -3.216 1.00 62.28 173 PHE A O 1
ATOM 1364 N N . ARG A 1 174 ? -9.526 -14.282 -2.204 1.00 61.69 174 ARG A N 1
ATOM 1365 C CA . ARG A 1 174 ? -10.364 -15.485 -2.308 1.00 61.69 174 ARG A CA 1
ATOM 1366 C C . ARG A 1 174 ? -10.922 -15.743 -3.706 1.00 61.69 174 ARG A C 1
ATOM 1368 O O . ARG A 1 174 ? -11.578 -16.760 -3.890 1.00 61.69 174 ARG A O 1
ATOM 1375 N N . GLY A 1 175 ? -10.627 -14.891 -4.692 1.00 56.78 175 GLY A N 1
ATOM 1376 C CA . GLY A 1 175 ? -11.045 -15.121 -6.076 1.00 56.78 175 GLY A CA 1
ATOM 1377 C C . GLY A 1 175 ? -12.563 -15.242 -6.221 1.00 56.78 175 GLY A C 1
ATOM 1378 O O . GLY A 1 175 ? -13.036 -15.912 -7.138 1.00 56.78 175 GLY A O 1
ATOM 1379 N N . GLU A 1 176 ? -13.326 -14.637 -5.303 1.00 57.25 176 GLU A N 1
ATOM 1380 C CA . GLU A 1 176 ? -14.774 -14.561 -5.429 1.00 57.25 176 GLU A CA 1
ATOM 1381 C C . GLU A 1 176 ? -15.063 -13.746 -6.686 1.00 57.25 176 GLU A C 1
ATOM 1383 O O . GLU A 1 176 ? -14.791 -12.546 -6.758 1.00 57.25 176 GLU A O 1
ATOM 1388 N N . LYS A 1 177 ? -15.513 -14.457 -7.723 1.00 50.31 177 LYS A N 1
ATOM 1389 C CA . LYS A 1 177 ? -15.885 -13.892 -9.013 1.00 50.31 177 LYS A CA 1
ATOM 1390 C C . LYS A 1 177 ? -16.891 -12.781 -8.739 1.00 50.31 177 LYS A C 1
ATOM 1392 O O . LYS A 1 177 ? -17.990 -13.066 -8.269 1.00 50.31 177 LYS A O 1
ATOM 1397 N N . GLN A 1 178 ? -16.520 -11.535 -9.018 1.00 50.81 178 GLN A N 1
ATOM 1398 C CA . GLN A 1 178 ? -17.491 -10.454 -9.066 1.00 50.81 178 GLN A CA 1
ATOM 1399 C C . GLN A 1 178 ? -18.487 -10.799 -10.176 1.00 50.81 178 GLN A C 1
ATOM 1401 O O . GLN A 1 178 ? -18.169 -10.719 -11.360 1.00 50.81 178 GLN A O 1
ATOM 1406 N N . THR A 1 179 ? -19.676 -11.258 -9.793 1.00 48.41 179 THR A N 1
ATOM 1407 C CA . THR A 1 179 ? -20.846 -11.259 -10.668 1.00 48.41 179 THR A CA 1
ATOM 1408 C C . THR A 1 179 ? -21.128 -9.806 -11.013 1.00 48.41 179 THR A C 1
ATOM 1410 O O . THR A 1 179 ? -21.504 -9.030 -10.136 1.00 48.41 179 THR A O 1
ATOM 1413 N N . GLN A 1 180 ? -20.873 -9.437 -12.267 1.00 46.97 180 GLN A N 1
ATOM 1414 C CA . GLN A 1 180 ? -21.329 -8.170 -12.825 1.00 46.97 180 GLN A CA 1
ATOM 1415 C C . GLN A 1 180 ? -22.859 -8.126 -12.702 1.00 46.97 180 GLN A C 1
ATOM 1417 O O . GLN A 1 180 ? -23.529 -9.087 -13.091 1.00 46.97 180 GLN A O 1
ATOM 1422 N N . ILE A 1 181 ? -23.374 -7.055 -12.097 1.00 43.81 181 ILE A N 1
ATOM 1423 C CA . ILE A 1 181 ? -24.793 -6.676 -12.103 1.00 43.81 181 ILE A CA 1
ATOM 1424 C C . ILE A 1 181 ? -24.935 -5.549 -13.116 1.00 43.81 181 ILE A C 1
ATOM 1426 O O . ILE A 1 181 ? -24.067 -4.647 -13.071 1.00 43.81 181 ILE A O 1
#

pLDDT: mean 70.96, std 18.62, range [36.09, 97.88]

Foldseek 3Di:
DDDDDDDDDDPDDPPPPVVVVVVVVVVVVVVVPPPDCPVDPVVVVVVVVVVVVVVVVVVVVVVPPPPDDDDDDPDDDPDDDDDDDDDDDDDDPDDDDDDDPPDPPPDPPPDDDFDKDKDKDKQAALPDDPVNVCVVCVVQFDWPDKDWDDDPCSNRMTMIITIGGPVRPPPDPPPPPPPDD

Secondary structure (DSSP, 8-state):
----------------HHHHHHHHHHHHTTGGGS------HHHHHHHHHHHHHHHHHHHHHHTSSS-S----------PPP-PPP--------------------------PPPPEEEEEEEEE-TT--HHHHHHHHTTT---SEEEEE--SSTTT-EEEEEEEETTSHHHHTT-------

Organism: NCBI:txid559131

Sequence (181 aa):
MIGLLKSENFGGLLIEKSNIENAVSSKIDYHSTLGVDIDSSDQLEEFILSQISAEINRAMNKNFDTKKSIAGNSKIYKESLQTSNNNDSKHRKVQPHSQPLVGKSKSVALKSIPRTSSIYIARLDPETKVEDLNLFLKDVVPVFDCVKLNSRQPELYSSFKLSVPAYRVKGFFRGEKQTQI